Protein AF-A0A1V4WRY7-F1 (afdb_monomer)

Radius of gyration: 15.71 Å; Cα contacts (8 Å, |Δi|>4): 219; chains: 1; bounding box: 36×41×41 Å

Nearest PDB structures (foldseek):
  6yex-assembly1_B  TM=7.685E-01  e=9.016E-07  Vibrio campbellii
  6yjb-assembly1_A  TM=6.967E-01  e=2.543E-06  Vibrio campbellii
  6ghs-assembly1_A-2  TM=7.333E-01  e=3.624E-05  Thermocrispum agreste
  4h9d-assembly1_A  TM=5.504E-01  e=4.967E-01  Geobacter metallireducens GS-15
  8zp7-assembly1_B  TM=4.456E-01  e=2.139E-01  Candidatus Cloacimonetes bacterium ADurb.Bin088

pLDDT: mean 95.05, std 6.33, range [60.75, 98.81]

Foldseek 3Di:
DDDDDDDDDDDDDPCLVVLFVVLCVLLVCAAQQPGDNPNVQKTWAFLQDVVNVGDSALLRTGIHGNVVSVCLQQQQWAAALQQFIAGHCVCCVVPVDCPVVVVSHRDRTRAGPDPVNGHDNVSRVVSCVPRHDD

Structure (mmCIF, N/CA/C/O backbone):
data_AF-A0A1V4WRY7-F1
#
_entry.id   AF-A0A1V4WRY7-F1
#
loop_
_atom_site.group_PDB
_atom_site.id
_atom_site.type_symbol
_atom_site.label_atom_id
_atom_site.label_alt_id
_atom_site.label_comp_id
_atom_site.label_asym_id
_atom_site.label_entity_id
_atom_site.label_seq_id
_atom_site.pdbx_PDB_ins_code
_atom_site.Cartn_x
_atom_site.Cartn_y
_atom_site.Cartn_z
_atom_site.occupancy
_atom_site.B_iso_or_equiv
_atom_site.auth_seq_id
_atom_site.auth_comp_id
_atom_site.auth_asym_id
_atom_site.auth_atom_id
_atom_site.pdbx_PDB_model_num
ATOM 1 N N . MET A 1 1 ? -24.592 20.849 -24.388 1.00 60.75 1 MET A N 1
ATOM 2 C CA . MET A 1 1 ? -23.428 21.762 -24.311 1.00 60.75 1 MET A CA 1
ATOM 3 C C . MET A 1 1 ? -22.476 21.237 -23.255 1.00 60.75 1 MET A C 1
ATOM 5 O O . MET A 1 1 ? -22.900 21.077 -22.117 1.00 60.75 1 MET A O 1
ATOM 9 N N . VAL A 1 2 ? -21.233 20.929 -23.624 1.00 64.62 2 VAL A N 1
ATOM 10 C CA . VAL A 1 2 ? -20.203 20.512 -22.662 1.00 64.62 2 VAL A CA 1
ATOM 11 C C . VAL A 1 2 ? -19.705 21.761 -21.933 1.00 64.62 2 VAL A C 1
ATOM 13 O O . VAL A 1 2 ? -19.352 22.742 -22.583 1.00 64.62 2 VAL A O 1
ATOM 16 N N . ARG A 1 3 ? -19.738 21.757 -20.597 1.00 79.38 3 ARG A N 1
ATOM 17 C CA . ARG A 1 3 ? -19.191 22.837 -19.766 1.00 79.38 3 ARG A CA 1
ATOM 18 C C . ARG A 1 3 ? -17.768 22.459 -19.372 1.00 79.38 3 ARG A C 1
ATOM 20 O O . ARG A 1 3 ? -17.584 21.473 -18.667 1.00 79.38 3 ARG A O 1
ATOM 27 N N . TYR A 1 4 ? -16.789 23.236 -19.818 1.00 82.31 4 TYR A N 1
ATOM 28 C CA . TYR A 1 4 ? -15.404 23.120 -19.364 1.00 82.31 4 TYR A CA 1
ATOM 29 C C . TYR A 1 4 ? -15.111 24.227 -18.348 1.00 82.31 4 TYR A C 1
ATOM 31 O O . TYR A 1 4 ? -15.559 25.360 -18.524 1.00 82.31 4 TYR A O 1
ATOM 39 N N . GLY A 1 5 ? -14.389 23.891 -17.279 1.00 85.00 5 GLY A N 1
ATOM 40 C CA . GLY A 1 5 ? -13.776 24.883 -16.395 1.00 85.00 5 GLY A CA 1
ATOM 41 C C . GLY A 1 5 ? -12.487 25.445 -17.001 1.00 85.00 5 GLY A C 1
ATOM 42 O O . GLY A 1 5 ? -12.037 24.991 -18.055 1.00 85.00 5 GLY A O 1
ATOM 43 N N . SER A 1 6 ? -11.875 26.418 -16.328 1.00 89.69 6 SER A N 1
ATOM 44 C CA . SER A 1 6 ? -10.575 26.957 -16.739 1.00 89.69 6 SER A CA 1
ATOM 45 C C . SER A 1 6 ? -9.492 25.866 -16.718 1.00 89.69 6 SER A C 1
ATOM 47 O O . SER A 1 6 ? -9.462 25.068 -15.776 1.00 89.69 6 SER A O 1
ATOM 49 N N . PRO A 1 7 ? -8.590 25.817 -17.715 1.00 85.81 7 PRO A N 1
ATOM 50 C CA . PRO A 1 7 ? -7.495 24.856 -17.723 1.00 85.81 7 PRO A CA 1
ATOM 51 C C . PRO A 1 7 ? -6.574 25.077 -16.517 1.00 85.81 7 PRO A C 1
ATOM 53 O O . PRO A 1 7 ? -6.253 26.213 -16.169 1.00 85.81 7 PRO A O 1
ATOM 56 N N . GLN A 1 8 ? -6.137 23.982 -15.893 1.00 86.06 8 GLN A N 1
ATOM 57 C CA . GLN A 1 8 ? -5.138 23.997 -14.827 1.00 86.06 8 GLN A CA 1
ATOM 58 C C . GLN A 1 8 ? -3.856 23.311 -15.297 1.00 86.06 8 GLN A C 1
ATOM 60 O O . GLN A 1 8 ? -3.897 22.231 -15.888 1.00 86.06 8 GLN A O 1
ATOM 65 N N . THR A 1 9 ? -2.711 23.929 -15.009 1.00 86.31 9 THR A N 1
ATOM 66 C CA . THR A 1 9 ? -1.397 23.332 -15.257 1.00 86.31 9 THR A CA 1
ATOM 67 C C . THR A 1 9 ? -1.141 22.230 -14.236 1.00 86.31 9 THR A C 1
ATOM 69 O O . THR A 1 9 ? -1.151 22.477 -13.033 1.00 86.31 9 THR A O 1
ATOM 72 N N . VAL A 1 10 ? -0.880 21.015 -14.717 1.00 82.56 10 VAL A N 1
ATOM 73 C CA . VAL A 1 10 ? -0.518 19.866 -13.880 1.00 82.56 10 VAL A CA 1
ATOM 74 C C . VAL A 1 10 ? 0.949 19.537 -14.125 1.00 82.56 10 VAL A C 1
ATOM 76 O O . VAL A 1 10 ? 1.355 19.362 -15.271 1.00 82.56 10 VAL A O 1
ATOM 79 N N . LEU A 1 11 ? 1.743 19.439 -13.056 1.00 82.75 11 LEU A N 1
ATOM 80 C CA . LEU A 1 11 ? 3.126 18.962 -13.112 1.00 82.75 11 LEU A CA 1
ATOM 81 C C . LEU A 1 11 ? 3.144 17.453 -12.812 1.00 82.75 11 LEU A C 1
ATOM 83 O O . LEU A 1 11 ? 2.986 17.064 -11.651 1.00 82.75 11 LEU A O 1
ATOM 87 N N . PRO A 1 12 ? 3.282 16.577 -13.824 1.00 79.12 12 PRO A N 1
ATOM 88 C CA . PRO A 1 12 ? 3.250 15.139 -13.600 1.00 79.12 12 PRO A CA 1
ATOM 89 C C . PRO A 1 12 ? 4.528 14.646 -12.909 1.00 79.12 12 PRO A C 1
ATOM 91 O O . PRO A 1 12 ? 5.633 15.102 -13.200 1.00 79.12 12 PRO A O 1
ATOM 94 N N . ARG A 1 13 ? 4.387 13.639 -12.038 1.00 83.06 13 ARG A N 1
ATOM 95 C CA . ARG A 1 13 ? 5.525 12.887 -11.486 1.00 83.06 13 ARG A CA 1
ATOM 96 C C . ARG A 1 13 ? 6.131 12.016 -12.591 1.00 83.06 13 ARG A C 1
ATOM 98 O O . ARG A 1 13 ? 5.450 11.144 -13.141 1.00 83.06 13 ARG A O 1
ATOM 105 N N . LEU A 1 14 ? 7.393 12.260 -12.938 1.00 80.50 14 LEU A N 1
ATOM 106 C CA . LEU A 1 14 ? 8.091 11.515 -13.988 1.00 80.50 14 LEU A CA 1
ATOM 107 C C . LEU A 1 14 ? 8.180 10.027 -13.617 1.00 80.50 14 LEU A C 1
ATOM 109 O O . LEU A 1 14 ? 8.646 9.682 -12.540 1.00 80.50 14 LEU A O 1
ATOM 113 N N . GLY A 1 15 ? 7.735 9.139 -14.509 1.00 85.44 15 GLY A N 1
ATOM 114 C CA . GLY A 1 15 ? 7.747 7.687 -14.272 1.00 85.44 15 GLY A CA 1
ATOM 115 C C . GLY A 1 15 ? 6.520 7.123 -13.541 1.00 85.44 15 GLY A C 1
ATOM 116 O O . GLY A 1 15 ? 6.394 5.906 -13.426 1.00 85.44 15 GLY A O 1
ATOM 117 N N . GLN A 1 16 ? 5.558 7.952 -13.120 1.00 88.94 16 GLN A N 1
ATOM 118 C CA . GLN A 1 16 ? 4.328 7.473 -12.464 1.00 88.94 16 GLN A CA 1
ATOM 119 C C . GLN A 1 16 ? 3.509 6.523 -13.356 1.00 88.94 16 GLN A C 1
ATOM 121 O O . GLN A 1 16 ? 2.966 5.526 -12.879 1.00 88.94 16 GLN A O 1
ATOM 126 N N . GLY A 1 17 ? 3.414 6.826 -14.656 1.00 91.88 17 GLY A N 1
ATOM 127 C CA . GLY A 1 17 ? 2.663 6.009 -15.612 1.00 91.88 17 GLY A CA 1
ATOM 128 C C . GLY A 1 17 ? 3.260 4.611 -15.784 1.00 91.88 17 GLY A C 1
ATOM 129 O O . GLY A 1 17 ? 2.543 3.619 -15.664 1.00 91.88 17 GLY A O 1
ATOM 130 N N . SER A 1 18 ? 4.577 4.522 -15.994 1.00 94.25 18 SER A N 1
ATOM 131 C CA . SER A 1 18 ? 5.281 3.240 -16.113 1.00 94.25 18 SER A CA 1
ATOM 132 C C . SER A 1 18 ? 5.256 2.459 -14.800 1.00 94.25 18 SER A C 1
ATOM 134 O O . SER A 1 18 ? 4.982 1.262 -14.824 1.00 94.25 18 SER A O 1
ATOM 136 N N . PHE A 1 19 ? 5.446 3.128 -13.657 1.00 96.56 19 PHE A N 1
ATOM 137 C CA . PHE A 1 19 ? 5.315 2.521 -12.330 1.00 96.56 19 PHE A CA 1
ATOM 138 C C . PHE A 1 19 ? 3.970 1.813 -12.156 1.00 96.56 19 PHE A C 1
ATOM 140 O O . PHE A 1 19 ? 3.936 0.631 -11.814 1.00 96.56 19 PHE A O 1
ATOM 147 N N . ARG A 1 20 ? 2.864 2.501 -12.474 1.00 96.62 20 ARG A N 1
ATOM 148 C CA . ARG A 1 20 ? 1.520 1.920 -12.376 1.00 96.62 20 ARG A CA 1
ATOM 149 C C . ARG A 1 20 ? 1.386 0.654 -13.217 1.00 96.62 20 ARG A C 1
ATOM 151 O O . ARG A 1 20 ? 0.848 -0.336 -12.725 1.00 96.62 20 ARG A O 1
ATOM 158 N N . VAL A 1 21 ? 1.859 0.678 -14.462 1.00 97.62 21 VAL A N 1
ATOM 159 C CA . VAL A 1 21 ? 1.787 -0.480 -15.367 1.00 97.62 21 VAL A CA 1
ATOM 160 C C . VAL A 1 21 ? 2.604 -1.649 -14.816 1.00 97.62 21 VAL A C 1
ATOM 162 O O . VAL A 1 21 ? 2.079 -2.756 -14.715 1.00 97.62 21 VAL A O 1
ATOM 165 N N . MET A 1 22 ? 3.847 -1.398 -14.397 1.00 98.12 22 MET A N 1
ATOM 166 C CA . MET A 1 22 ? 4.751 -2.431 -13.884 1.00 98.12 22 MET A CA 1
ATOM 167 C C . MET A 1 22 ? 4.225 -3.095 -12.606 1.00 98.12 22 MET A C 1
ATOM 169 O O . MET A 1 22 ? 4.199 -4.321 -12.521 1.00 98.12 22 MET A O 1
ATOM 173 N N . VAL A 1 23 ? 3.751 -2.311 -11.632 1.00 98.44 23 VAL A N 1
ATOM 174 C CA . VAL A 1 23 ? 3.151 -2.848 -10.397 1.00 98.44 23 VAL A CA 1
ATOM 175 C C . VAL A 1 23 ? 1.879 -3.634 -10.713 1.00 98.44 23 VAL A C 1
ATOM 177 O O . VAL A 1 23 ? 1.682 -4.732 -10.197 1.00 98.44 23 VAL A O 1
ATOM 180 N N . THR A 1 24 ? 1.033 -3.120 -11.610 1.00 98.38 24 THR A N 1
ATOM 181 C CA . THR A 1 24 ? -0.201 -3.813 -12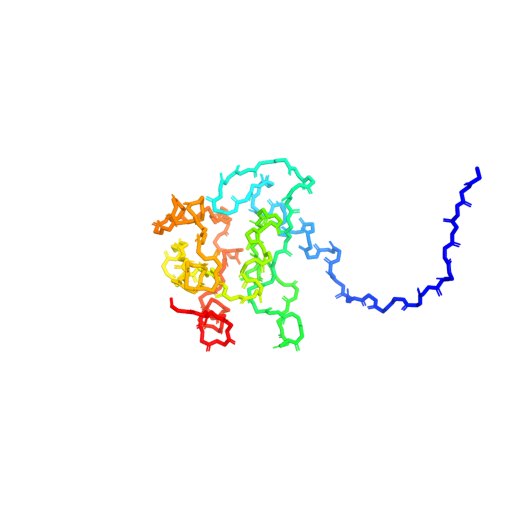.009 1.00 98.38 24 THR A CA 1
ATOM 182 C C . THR A 1 24 ? 0.083 -5.199 -12.592 1.00 98.38 24 THR A C 1
ATOM 184 O O . THR A 1 24 ? -0.616 -6.166 -12.270 1.00 98.38 24 THR A O 1
ATOM 187 N N . ASP A 1 25 ? 1.114 -5.307 -13.430 1.00 98.06 25 ASP A N 1
ATOM 188 C CA . ASP A 1 25 ? 1.514 -6.569 -14.049 1.00 98.06 25 ASP A CA 1
ATOM 189 C C . ASP A 1 25 ? 2.174 -7.530 -13.046 1.00 98.06 25 ASP A C 1
ATOM 191 O O . ASP A 1 25 ? 1.806 -8.705 -12.983 1.00 98.06 25 ASP A O 1
ATOM 195 N N . ALA A 1 26 ? 3.051 -7.021 -12.171 1.00 98.38 26 ALA A N 1
ATOM 196 C CA . ALA A 1 26 ? 3.719 -7.812 -11.133 1.00 98.38 26 ALA A CA 1
ATOM 197 C C . ALA A 1 26 ? 2.733 -8.520 -10.183 1.00 98.38 26 ALA A C 1
ATOM 199 O O . ALA A 1 26 ? 2.975 -9.655 -9.762 1.00 98.38 26 ALA A O 1
ATOM 200 N N . TYR A 1 27 ? 1.595 -7.882 -9.893 1.00 98.44 27 TYR A N 1
ATOM 201 C CA . TYR A 1 27 ? 0.508 -8.436 -9.075 1.00 98.44 27 TYR A CA 1
ATOM 202 C C . TYR A 1 27 ? -0.530 -9.232 -9.881 1.00 98.44 27 TYR A C 1
ATOM 204 O O . TYR A 1 27 ? -1.572 -9.620 -9.353 1.00 98.44 27 TYR A O 1
ATOM 212 N N . GLN A 1 28 ? -0.281 -9.496 -11.166 1.00 98.00 28 GLN A N 1
ATOM 213 C CA . GLN A 1 28 ? -1.199 -10.221 -12.050 1.00 98.00 28 GLN A CA 1
ATOM 214 C C . GLN A 1 28 ? -2.607 -9.607 -12.070 1.00 98.00 28 GLN A C 1
ATOM 216 O O . GLN A 1 28 ? -3.607 -10.334 -12.122 1.00 98.00 28 GLN A O 1
ATOM 221 N N . ARG A 1 29 ? -2.677 -8.267 -12.013 1.00 98.19 29 ARG A N 1
ATOM 222 C CA . ARG A 1 29 ? -3.926 -7.489 -12.034 1.00 98.19 29 ARG A CA 1
ATOM 223 C C . ARG A 1 29 ? -4.871 -7.845 -10.881 1.00 98.19 29 ARG A C 1
ATOM 225 O O . ARG A 1 29 ? -6.080 -7.939 -11.082 1.00 98.19 29 ARG A O 1
ATOM 232 N N . ARG A 1 30 ? -4.318 -8.090 -9.689 1.00 98.50 30 ARG A N 1
ATOM 233 C CA . ARG A 1 30 ? -5.067 -8.419 -8.469 1.00 98.50 30 ARG A CA 1
ATOM 234 C C . ARG A 1 30 ? -4.685 -7.510 -7.319 1.00 98.50 30 ARG A C 1
ATOM 236 O O . ARG A 1 30 ? -3.503 -7.328 -7.050 1.00 98.50 30 ARG A O 1
ATOM 243 N N . CYS A 1 31 ? -5.684 -7.021 -6.596 1.00 98.75 31 CYS A N 1
ATOM 244 C CA . CYS A 1 31 ? -5.451 -6.392 -5.302 1.00 98.75 31 CYS A CA 1
ATOM 245 C C . CYS A 1 31 ? -4.669 -7.346 -4.382 1.00 98.75 31 CYS A C 1
ATOM 247 O O . CYS A 1 31 ? -5.054 -8.508 -4.224 1.00 98.75 31 CYS A O 1
ATOM 249 N N . ALA A 1 32 ? -3.610 -6.848 -3.747 1.00 98.75 32 ALA A N 1
ATOM 250 C CA . ALA A 1 32 ? -2.775 -7.604 -2.822 1.00 98.75 32 ALA A CA 1
ATOM 251 C C . ALA A 1 32 ? -3.584 -8.156 -1.635 1.00 98.75 32 ALA A C 1
ATOM 253 O O . ALA A 1 32 ? -3.344 -9.268 -1.181 1.00 98.75 32 ALA A O 1
ATOM 254 N N . VAL A 1 33 ? -4.582 -7.404 -1.164 1.00 98.62 33 VAL A N 1
ATOM 255 C CA . VAL A 1 33 ? -5.361 -7.741 0.040 1.00 98.62 33 VAL A CA 1
ATOM 256 C C . VAL A 1 33 ? -6.612 -8.558 -0.296 1.00 98.62 33 VAL A C 1
ATOM 258 O O . VAL A 1 33 ? -6.867 -9.602 0.302 1.00 98.62 33 VAL A O 1
ATOM 261 N N . THR A 1 34 ? -7.413 -8.100 -1.263 1.00 98.31 34 THR A N 1
ATOM 262 C CA . THR A 1 34 ? -8.739 -8.681 -1.555 1.00 98.31 34 THR A CA 1
ATOM 263 C C . THR A 1 34 ? -8.747 -9.637 -2.742 1.00 98.31 34 THR A C 1
ATOM 265 O O . THR A 1 34 ? -9.735 -10.332 -2.954 1.00 98.31 34 THR A O 1
ATOM 268 N N . GLN A 1 35 ? -7.675 -9.661 -3.539 1.00 98.12 35 GLN A N 1
ATOM 269 C CA . GLN A 1 35 ? -7.599 -10.358 -4.828 1.00 98.12 35 GLN A CA 1
ATOM 270 C C . GLN A 1 35 ? -8.636 -9.915 -5.880 1.00 98.12 35 GLN A C 1
ATOM 272 O O . GLN A 1 35 ? -8.791 -10.593 -6.900 1.00 98.12 35 GLN A O 1
ATOM 277 N N . GLU A 1 36 ? -9.298 -8.772 -5.669 1.00 98.25 36 GLU A N 1
ATOM 278 C CA . GLU A 1 36 ? -10.151 -8.105 -6.663 1.00 98.25 36 GLU A CA 1
ATOM 279 C C . GLU A 1 36 ? -9.394 -7.914 -7.988 1.00 98.25 36 GLU A C 1
ATOM 281 O O . GLU A 1 36 ? -8.211 -7.572 -7.972 1.00 98.25 36 GLU A O 1
ATOM 286 N N . ARG A 1 37 ? -10.069 -8.130 -9.125 1.00 98.12 37 ARG A N 1
ATOM 287 C CA . ARG A 1 37 ? -9.479 -8.106 -10.480 1.00 98.12 37 ARG A CA 1
ATOM 288 C C . ARG A 1 37 ? -10.055 -7.041 -11.401 1.00 98.12 37 ARG A C 1
ATOM 290 O O . ARG A 1 37 ? -9.573 -6.875 -12.522 1.00 98.12 37 ARG A O 1
ATOM 297 N N . THR A 1 38 ? -11.093 -6.343 -10.963 1.00 98.19 38 THR A N 1
ATOM 298 C CA . THR A 1 38 ? -11.735 -5.262 -11.704 1.00 98.19 38 THR A CA 1
ATOM 299 C C . THR A 1 38 ? -10.747 -4.108 -11.832 1.00 98.19 38 THR A C 1
ATOM 301 O O . THR A 1 38 ? -10.663 -3.255 -10.957 1.00 98.19 38 THR A O 1
ATOM 304 N N . LEU A 1 39 ? -9.974 -4.099 -12.923 1.00 96.50 39 LEU A N 1
ATOM 305 C CA . LEU A 1 39 ? -8.867 -3.164 -13.164 1.00 96.50 39 LEU A CA 1
ATOM 306 C C . LEU A 1 39 ? -9.194 -1.685 -12.880 1.00 96.50 39 LEU A C 1
ATOM 308 O O . LEU A 1 39 ? -8.338 -1.016 -12.306 1.00 96.50 39 LEU A O 1
ATOM 312 N N . PRO A 1 40 ? -10.385 -1.152 -13.227 1.00 97.69 40 PRO A N 1
ATOM 313 C CA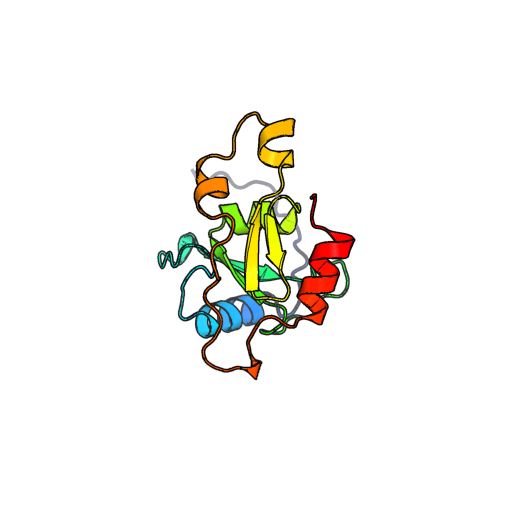 . PRO A 1 40 ? -10.740 0.229 -12.891 1.00 97.69 40 PRO A CA 1
ATOM 314 C C . PRO A 1 40 ? -10.796 0.539 -11.388 1.00 97.69 40 PRO A C 1
ATOM 316 O O . PRO A 1 40 ? -10.671 1.699 -11.017 1.00 97.69 40 PRO A O 1
ATOM 319 N N . ALA A 1 41 ? -10.974 -0.473 -10.537 1.00 98.06 41 ALA A N 1
ATOM 320 C CA . ALA A 1 41 ? -10.982 -0.341 -9.082 1.00 98.06 41 ALA A CA 1
ATOM 321 C C . ALA A 1 41 ? -9.592 -0.537 -8.451 1.00 98.06 41 ALA A C 1
ATOM 323 O O . ALA A 1 41 ? -9.492 -0.572 -7.225 1.00 98.06 41 ALA A O 1
ATOM 324 N N . LEU A 1 42 ? -8.543 -0.737 -9.263 1.00 98.56 42 LEU A N 1
ATOM 325 C CA . LEU A 1 42 ? -7.187 -1.022 -8.798 1.00 98.56 42 LEU A CA 1
ATOM 326 C C . LEU A 1 42 ? -6.237 0.149 -9.053 1.00 98.56 42 LEU A C 1
ATOM 328 O O . LEU A 1 42 ? -6.175 0.723 -10.146 1.00 98.56 42 LEU A O 1
ATOM 332 N N . GLU A 1 43 ? -5.428 0.439 -8.043 1.00 98.38 43 GLU A N 1
ATOM 333 C CA . GLU A 1 43 ? -4.440 1.508 -8.040 1.00 98.38 43 GLU A CA 1
ATOM 334 C C . GLU A 1 43 ? -3.090 0.973 -7.550 1.00 98.38 43 GLU A C 1
ATOM 336 O O . GLU A 1 43 ? -3.017 0.141 -6.645 1.00 98.38 43 GLU A O 1
ATOM 341 N N . ALA A 1 44 ? -2.008 1.425 -8.188 1.00 98.00 44 ALA A N 1
ATOM 342 C CA . ALA A 1 44 ? -0.652 1.128 -7.743 1.00 98.00 44 ALA A CA 1
ATOM 343 C C . ALA A 1 44 ? -0.256 2.153 -6.677 1.00 98.00 44 ALA A C 1
ATOM 345 O O . ALA A 1 44 ? -0.021 3.318 -7.007 1.00 98.00 44 ALA A O 1
ATOM 346 N N . SER A 1 45 ? -0.203 1.699 -5.430 1.00 97.88 45 SER A N 1
ATOM 347 C CA . SER A 1 45 ? 0.231 2.481 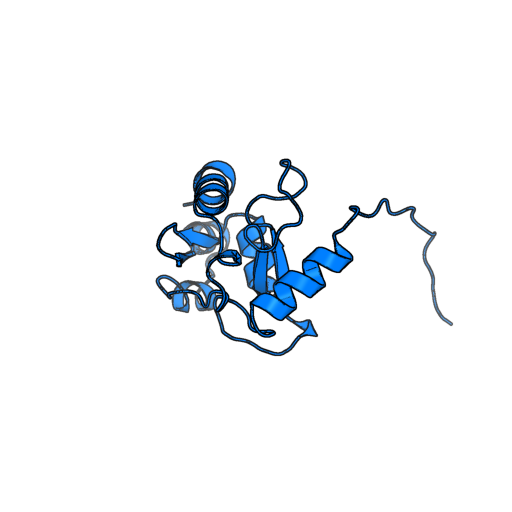-4.278 1.00 97.88 45 SER A CA 1
ATOM 348 C C . SER A 1 45 ? 1.742 2.403 -4.119 1.00 97.88 45 SER A C 1
ATOM 350 O O . SER A 1 45 ? 2.353 1.357 -4.366 1.00 97.88 45 SER A O 1
ATOM 352 N N . HIS A 1 46 ? 2.337 3.516 -3.704 1.00 98.44 46 HIS A N 1
ATOM 353 C CA . HIS A 1 46 ? 3.710 3.556 -3.221 1.00 98.44 46 HIS A CA 1
ATOM 354 C C . HIS A 1 46 ? 3.736 3.192 -1.737 1.00 98.44 46 HIS A C 1
ATOM 356 O O . HIS A 1 46 ? 3.023 3.811 -0.959 1.00 98.44 46 HIS A O 1
ATOM 362 N N . ILE A 1 47 ? 4.609 2.268 -1.331 1.00 98.56 47 ILE A N 1
ATOM 363 C CA . ILE A 1 47 ? 4.801 1.941 0.092 1.00 98.56 47 ILE A CA 1
ATOM 364 C C . ILE A 1 47 ? 5.440 3.133 0.807 1.00 98.56 47 ILE A C 1
ATOM 366 O O . ILE A 1 47 ? 4.878 3.700 1.736 1.00 98.56 47 ILE A O 1
ATOM 370 N N . LYS A 1 48 ? 6.606 3.565 0.323 1.00 98.19 48 LYS A N 1
ATOM 371 C CA . LYS A 1 48 ? 7.187 4.863 0.650 1.00 98.19 48 LYS A CA 1
ATOM 372 C C . LYS A 1 48 ? 6.741 5.867 -0.416 1.00 98.19 48 LYS A C 1
ATOM 374 O O . LYS A 1 48 ? 7.124 5.685 -1.578 1.00 98.19 48 LYS A O 1
ATOM 379 N N . PRO A 1 49 ? 5.962 6.910 -0.077 1.00 95.69 49 PRO A N 1
ATOM 380 C CA . PRO A 1 49 ? 5.444 7.868 -1.044 1.00 95.69 49 PRO A CA 1
ATOM 381 C C . PRO A 1 49 ? 6.539 8.611 -1.805 1.00 95.69 49 PRO A C 1
ATOM 383 O O . PRO A 1 49 ? 7.604 8.921 -1.271 1.00 95.69 49 PRO A O 1
ATOM 386 N N . TYR A 1 50 ? 6.237 8.986 -3.049 1.00 92.25 50 TYR A N 1
ATOM 387 C CA . TYR A 1 50 ? 7.142 9.787 -3.880 1.00 92.25 50 TYR A CA 1
ATOM 388 C C . TYR A 1 50 ? 7.518 11.134 -3.234 1.00 92.25 50 TYR A C 1
ATOM 390 O O . TYR A 1 50 ? 8.659 11.570 -3.347 1.00 92.25 50 TYR A O 1
ATOM 398 N N . SER A 1 51 ? 6.584 11.771 -2.515 1.00 92.06 51 SER A N 1
ATOM 399 C CA . SER A 1 51 ? 6.831 13.019 -1.770 1.00 92.06 51 SER A CA 1
ATOM 400 C C . SER A 1 51 ? 7.907 12.881 -0.696 1.00 92.06 51 SER A C 1
ATOM 402 O O . SER A 1 51 ? 8.572 13.858 -0.378 1.00 92.06 51 SER A O 1
ATOM 404 N N . ASP A 1 52 ? 8.095 11.668 -0.178 1.00 95.12 52 ASP A N 1
ATOM 405 C CA . ASP A 1 52 ? 9.057 11.337 0.869 1.00 95.12 52 ASP A CA 1
ATOM 406 C C . ASP A 1 52 ? 10.322 10.672 0.285 1.00 95.12 52 ASP A C 1
ATOM 408 O O . ASP A 1 52 ? 11.046 9.957 0.977 1.00 95.12 52 ASP A O 1
ATOM 412 N N . ASN A 1 53 ? 10.612 10.908 -1.003 1.00 94.19 53 ASN A N 1
ATOM 413 C CA . ASN A 1 53 ? 11.711 10.307 -1.774 1.00 94.19 53 ASN A CA 1
ATOM 414 C C . ASN A 1 53 ? 11.577 8.788 -1.993 1.00 94.19 53 ASN A C 1
ATOM 416 O O . ASN A 1 53 ? 12.570 8.061 -2.075 1.00 94.19 53 ASN A O 1
ATOM 420 N N . GLY A 1 54 ? 10.348 8.284 -2.081 1.00 95.38 54 GLY A N 1
ATOM 421 C CA . GLY A 1 54 ? 10.072 6.914 -2.502 1.00 95.38 54 GLY A CA 1
ATOM 422 C C . GLY A 1 54 ? 10.284 6.705 -4.007 1.00 95.38 54 GLY A C 1
ATOM 423 O O . GLY A 1 54 ? 9.726 7.457 -4.810 1.00 95.38 54 GLY A O 1
ATOM 424 N N . PRO A 1 55 ? 11.055 5.691 -4.438 1.00 96.12 55 PRO A N 1
ATOM 425 C CA . PRO A 1 55 ? 11.357 5.506 -5.852 1.00 96.12 55 PRO A CA 1
ATOM 426 C C . PRO A 1 55 ? 10.209 4.814 -6.608 1.00 96.12 55 PRO A C 1
ATOM 428 O O . PRO A 1 55 ? 9.432 4.045 -6.040 1.00 96.12 55 PRO A O 1
ATOM 431 N N . HIS A 1 56 ? 10.141 5.024 -7.926 1.00 96.31 56 HIS A N 1
ATOM 432 C CA . HIS A 1 56 ? 9.235 4.320 -8.846 1.00 96.31 56 HIS A CA 1
ATOM 433 C C . HIS A 1 56 ? 9.723 2.894 -9.162 1.00 96.31 56 HIS A C 1
ATOM 435 O O . HIS A 1 56 ? 10.000 2.563 -10.314 1.00 96.31 56 HIS A O 1
ATOM 441 N N . LYS A 1 57 ? 9.850 2.050 -8.136 1.00 96.88 57 LYS A N 1
ATOM 442 C CA . LYS A 1 57 ? 10.289 0.652 -8.261 1.00 96.88 57 LYS A CA 1
ATOM 443 C C . LYS A 1 57 ? 9.209 -0.321 -7.808 1.00 96.88 57 LYS A C 1
ATOM 445 O O . LYS A 1 57 ? 8.426 0.010 -6.926 1.00 96.88 57 LYS A O 1
ATOM 450 N N . ILE A 1 58 ? 9.179 -1.518 -8.390 1.00 98.06 58 ILE A N 1
ATOM 451 C CA . ILE A 1 58 ? 8.117 -2.502 -8.129 1.00 98.06 58 ILE A CA 1
ATOM 452 C C . ILE A 1 58 ? 8.142 -2.961 -6.666 1.00 98.06 58 ILE A C 1
ATOM 454 O O . ILE A 1 58 ? 7.086 -3.077 -6.058 1.00 98.06 58 ILE A O 1
ATOM 458 N N . GLU A 1 59 ? 9.323 -3.123 -6.069 1.00 98.25 59 GLU A N 1
ATOM 459 C CA . GLU A 1 59 ? 9.485 -3.456 -4.649 1.00 98.25 59 GLU A CA 1
ATOM 460 C C . GLU A 1 59 ? 9.029 -2.336 -3.690 1.00 98.25 59 GLU A C 1
ATOM 462 O O . GLU A 1 59 ? 8.856 -2.579 -2.500 1.00 98.25 59 GLU A O 1
ATOM 467 N N . ASN A 1 60 ? 8.803 -1.115 -4.194 1.00 98.56 60 ASN A N 1
ATOM 468 C CA . ASN A 1 60 ? 8.153 -0.010 -3.477 1.00 98.56 60 ASN A CA 1
ATOM 469 C C . ASN A 1 60 ? 6.659 0.117 -3.845 1.00 98.56 60 ASN A C 1
ATOM 471 O O . ASN A 1 60 ? 6.034 1.142 -3.582 1.00 98.56 60 ASN A O 1
ATOM 475 N N . GLY A 1 61 ? 6.096 -0.880 -4.527 1.00 98.31 61 GLY A N 1
ATOM 476 C CA . GLY A 1 61 ? 4.764 -0.828 -5.108 1.00 98.31 61 GLY A CA 1
ATOM 477 C C . GLY A 1 61 ? 3.853 -1.948 -4.626 1.00 98.31 61 GLY A C 1
ATOM 478 O O . GLY A 1 61 ? 4.242 -3.116 -4.554 1.00 98.31 61 GLY A O 1
ATOM 479 N N . ILE A 1 62 ? 2.598 -1.597 -4.353 1.00 98.56 62 ILE A N 1
ATOM 480 C CA . ILE A 1 62 ? 1.546 -2.555 -4.003 1.00 98.56 62 ILE A CA 1
ATOM 481 C C . ILE A 1 62 ? 0.302 -2.233 -4.814 1.00 98.56 62 ILE A C 1
ATOM 483 O O . ILE A 1 62 ? -0.143 -1.087 -4.861 1.00 98.56 62 ILE A O 1
ATOM 487 N N . LEU A 1 63 ? -0.263 -3.241 -5.480 1.00 98.81 63 LEU A N 1
ATOM 488 C CA . LEU A 1 63 ? -1.527 -3.069 -6.185 1.00 98.81 63 LEU A CA 1
ATOM 489 C C . LEU A 1 63 ? -2.679 -3.241 -5.195 1.00 98.81 63 LEU A C 1
ATOM 491 O O . LEU A 1 63 ? -2.856 -4.320 -4.633 1.00 98.81 63 LEU A O 1
ATOM 495 N N . LEU A 1 64 ? -3.473 -2.198 -4.989 1.00 98.81 64 LEU A N 1
ATOM 496 C CA . LEU A 1 64 ? -4.553 -2.176 -4.006 1.00 98.81 64 LEU A CA 1
ATOM 497 C C . LEU A 1 64 ? -5.874 -1.784 -4.662 1.00 98.81 64 LEU A C 1
ATOM 499 O O . LEU A 1 64 ? -5.902 -1.151 -5.716 1.00 98.81 64 LEU A O 1
ATOM 503 N N . ARG A 1 65 ? -6.984 -2.156 -4.020 1.00 98.62 65 ARG A N 1
ATOM 504 C CA . ARG A 1 65 ? -8.291 -1.571 -4.331 1.00 98.62 65 ARG A CA 1
ATOM 505 C C . ARG A 1 65 ? -8.259 -0.083 -3.958 1.00 98.62 65 ARG A C 1
ATOM 507 O O . ARG A 1 65 ? -7.634 0.273 -2.963 1.00 98.62 65 ARG A O 1
ATOM 514 N N . SER A 1 66 ? -8.904 0.776 -4.743 1.00 98.50 66 SER A N 1
ATOM 515 C CA . SER A 1 66 ? -8.843 2.242 -4.610 1.00 98.50 66 SER A CA 1
ATOM 516 C C . SER A 1 66 ? -9.194 2.791 -3.216 1.00 98.50 66 SER A C 1
ATOM 518 O O . SER A 1 66 ? -8.690 3.836 -2.812 1.00 98.50 66 SER A O 1
ATOM 520 N N . ASP A 1 67 ? -10.077 2.129 -2.476 1.00 97.88 67 ASP A N 1
ATOM 521 C CA . ASP A 1 67 ? -10.428 2.469 -1.091 1.00 97.88 67 ASP A CA 1
ATOM 522 C C . ASP A 1 67 ? -9.316 2.075 -0.104 1.00 97.88 67 ASP A C 1
ATOM 524 O O . ASP A 1 67 ? -8.886 2.901 0.695 1.00 97.88 67 ASP A O 1
ATOM 528 N N . ILE A 1 68 ? -8.787 0.853 -0.213 1.00 98.50 68 ILE A N 1
ATOM 529 C CA . ILE A 1 68 ? -7.675 0.355 0.608 1.00 98.50 68 ILE A CA 1
ATOM 530 C C . ILE A 1 68 ? -6.414 1.178 0.344 1.00 98.50 68 ILE A C 1
ATOM 532 O O . ILE A 1 68 ? -5.708 1.509 1.286 1.00 98.50 68 ILE A O 1
ATOM 536 N N . HIS A 1 69 ? -6.158 1.559 -0.909 1.00 98.56 69 HIS A N 1
ATOM 537 C CA . HIS A 1 69 ? -5.070 2.469 -1.262 1.00 98.56 69 HIS A CA 1
ATOM 538 C C . HIS A 1 69 ? -5.181 3.796 -0.507 1.00 98.56 69 HIS A C 1
ATOM 540 O O . HIS A 1 69 ? -4.224 4.216 0.131 1.00 98.56 69 HIS A O 1
ATOM 546 N N . ARG A 1 70 ? -6.362 4.427 -0.511 1.00 98.12 70 ARG A N 1
ATOM 547 C CA . ARG A 1 70 ? -6.575 5.676 0.232 1.00 98.12 70 ARG A CA 1
ATOM 548 C C . ARG A 1 70 ? -6.370 5.486 1.730 1.00 98.12 70 ARG A C 1
ATOM 550 O O . ARG A 1 70 ? -5.775 6.351 2.360 1.00 98.12 70 ARG A O 1
ATOM 557 N N . LEU A 1 71 ? -6.847 4.385 2.308 1.00 98.06 71 LEU A N 1
ATOM 558 C CA . LEU A 1 71 ? -6.627 4.103 3.728 1.00 98.06 71 LEU A CA 1
ATOM 559 C C . LEU A 1 71 ? -5.149 3.865 4.046 1.00 98.06 71 LEU A C 1
ATOM 561 O O . LEU A 1 71 ? -4.693 4.297 5.099 1.00 98.06 71 LEU A O 1
ATOM 565 N N . PHE A 1 72 ? -4.419 3.209 3.145 1.00 98.56 72 PHE A N 1
ATOM 566 C CA . PHE A 1 72 ? -2.993 2.934 3.287 1.00 98.56 72 PHE A CA 1
ATOM 567 C C . PHE A 1 72 ? -2.194 4.240 3.264 1.00 98.56 72 PHE A C 1
ATOM 569 O O . PHE A 1 72 ? -1.494 4.541 4.222 1.00 98.56 72 PHE A O 1
ATOM 576 N N . ASP A 1 73 ? -2.420 5.087 2.256 1.00 97.81 73 ASP A N 1
ATOM 577 C CA . ASP A 1 73 ? -1.768 6.397 2.126 1.00 97.81 73 ASP A CA 1
ATOM 578 C C . ASP A 1 73 ? -2.037 7.329 3.324 1.00 97.81 73 ASP A C 1
ATOM 580 O O . ASP A 1 73 ? -1.189 8.152 3.676 1.00 97.81 73 ASP A O 1
ATOM 584 N N . ASN A 1 74 ? -3.216 7.211 3.948 1.00 97.56 74 ASN A N 1
ATOM 585 C CA . ASN A 1 74 ? -3.596 7.969 5.146 1.00 97.56 74 ASN A CA 1
ATOM 586 C C . ASN A 1 74 ? -3.236 7.255 6.464 1.00 97.56 74 ASN A C 1
ATOM 588 O O . ASN A 1 74 ? -3.578 7.752 7.532 1.00 97.56 74 ASN A O 1
ATOM 592 N N . GLY A 1 75 ? -2.565 6.102 6.408 1.00 98.12 75 GLY A N 1
ATOM 593 C CA . GLY A 1 75 ? -2.060 5.399 7.586 1.00 98.12 75 GLY A CA 1
ATOM 594 C C . GLY A 1 75 ? -3.092 4.599 8.382 1.00 98.12 75 GLY A C 1
ATOM 595 O O . GLY A 1 75 ? -2.755 4.034 9.417 1.00 98.12 75 GLY A O 1
ATOM 596 N N . TYR A 1 76 ? -4.339 4.496 7.928 1.00 98.31 76 TYR A N 1
ATOM 597 C CA . TYR A 1 76 ? -5.374 3.719 8.620 1.00 98.31 76 TYR A CA 1
ATOM 598 C C . TYR A 1 76 ? -5.219 2.205 8.448 1.00 98.31 76 TYR A C 1
ATOM 600 O O . TYR A 1 76 ? -5.805 1.428 9.201 1.00 98.31 76 TYR A O 1
ATOM 608 N N . VAL A 1 77 ? -4.451 1.772 7.453 1.00 98.56 77 VAL A N 1
ATOM 609 C CA . VAL A 1 77 ? -4.084 0.370 7.249 1.00 98.56 77 VAL A CA 1
ATOM 610 C C . VAL A 1 77 ? -2.616 0.288 6.869 1.00 98.56 77 VAL A C 1
ATOM 612 O O . VAL A 1 77 ? -2.059 1.239 6.319 1.00 98.56 77 VAL A O 1
ATOM 615 N N . THR A 1 78 ? -1.995 -0.854 7.125 1.00 98.69 78 THR A N 1
ATOM 616 C CA . THR A 1 78 ? -0.629 -1.111 6.681 1.00 98.69 78 THR A CA 1
ATOM 617 C C . THR A 1 78 ? -0.417 -2.571 6.305 1.00 98.69 78 THR A C 1
ATOM 619 O O . THR A 1 78 ? -1.332 -3.399 6.336 1.00 98.69 78 THR A O 1
ATOM 622 N N . ILE A 1 79 ? 0.807 -2.875 5.891 1.00 98.50 79 ILE A N 1
ATOM 623 C CA . ILE A 1 79 ? 1.312 -4.224 5.708 1.00 98.50 79 ILE A CA 1
ATOM 624 C C . ILE A 1 79 ? 2.522 -4.379 6.621 1.00 98.50 79 ILE A C 1
ATOM 626 O O . ILE A 1 79 ? 3.403 -3.527 6.641 1.00 98.50 79 ILE A O 1
ATOM 630 N N . THR A 1 80 ? 2.579 -5.458 7.381 1.00 98.00 80 THR A N 1
ATOM 631 C CA . THR A 1 80 ? 3.711 -5.790 8.250 1.00 98.00 80 THR A CA 1
ATOM 632 C C . THR A 1 80 ? 4.886 -6.346 7.448 1.00 98.00 80 THR A C 1
ATOM 634 O O . THR A 1 80 ? 4.753 -6.785 6.302 1.00 98.00 80 THR A O 1
ATOM 637 N N . THR A 1 81 ? 6.068 -6.393 8.061 1.00 96.75 81 THR A N 1
ATOM 638 C CA . THR A 1 81 ? 7.266 -6.984 7.440 1.00 96.75 81 THR A CA 1
ATOM 639 C C . THR A 1 81 ? 7.124 -8.485 7.178 1.00 96.75 81 THR A C 1
ATOM 641 O O . THR A 1 81 ? 7.806 -9.019 6.305 1.00 96.75 81 THR A O 1
ATOM 644 N N . ASP A 1 82 ? 6.196 -9.163 7.861 1.00 97.31 82 ASP A N 1
ATOM 645 C CA . ASP A 1 82 ? 5.810 -10.540 7.560 1.00 97.31 82 ASP A CA 1
ATOM 646 C C . ASP A 1 82 ? 4.695 -10.641 6.497 1.00 97.31 82 ASP A C 1
ATOM 648 O O . ASP A 1 82 ? 4.170 -11.723 6.253 1.00 97.31 82 ASP A O 1
ATOM 652 N N . LEU A 1 83 ? 4.385 -9.557 5.780 1.00 97.94 83 LEU A N 1
ATOM 653 C CA . LEU A 1 83 ? 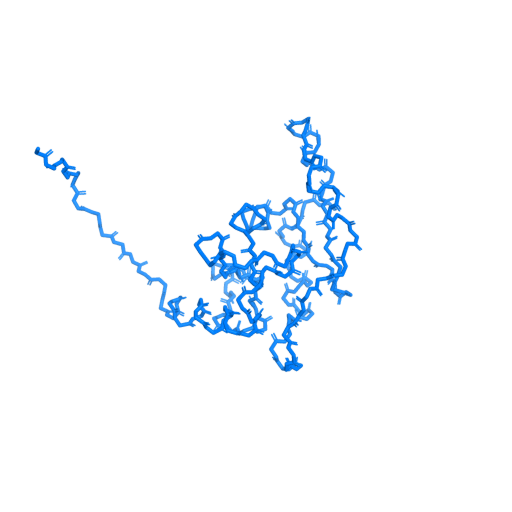3.422 -9.518 4.671 1.00 97.94 83 LEU A CA 1
ATOM 654 C C . LEU A 1 83 ? 1.979 -9.829 5.112 1.00 97.94 83 LEU A C 1
ATOM 656 O O . LEU A 1 83 ? 1.216 -10.491 4.396 1.00 97.94 83 LEU A O 1
ATOM 660 N N . THR A 1 84 ? 1.604 -9.345 6.292 1.00 98.50 84 THR A N 1
ATOM 661 C CA . THR A 1 84 ? 0.250 -9.420 6.847 1.00 98.50 84 THR A CA 1
ATOM 662 C C . THR A 1 84 ? -0.408 -8.044 6.769 1.00 98.50 84 THR A C 1
ATOM 664 O O . THR A 1 84 ? 0.233 -7.030 7.010 1.00 98.50 84 THR A O 1
ATOM 667 N N . PHE A 1 85 ? -1.680 -7.990 6.382 1.00 98.69 85 PHE A N 1
ATOM 668 C CA . PHE A 1 85 ? -2.458 -6.756 6.352 1.00 98.69 85 PHE A CA 1
ATOM 669 C C . PHE A 1 85 ? -2.977 -6.414 7.749 1.00 98.69 85 PHE A C 1
ATOM 671 O O . PHE A 1 85 ? -3.615 -7.253 8.388 1.00 98.69 85 PHE A O 1
ATOM 678 N N . GLU A 1 86 ? -2.750 -5.180 8.185 1.00 98.56 86 GLU A N 1
ATOM 679 C CA . GLU A 1 86 ? -3.175 -4.672 9.488 1.00 98.56 86 GLU A CA 1
ATOM 680 C C . GLU A 1 86 ? -4.052 -3.432 9.341 1.00 98.56 86 GLU A C 1
ATOM 682 O O . GLU A 1 86 ? -3.870 -2.613 8.437 1.00 98.56 86 GLU A O 1
ATOM 687 N N . VAL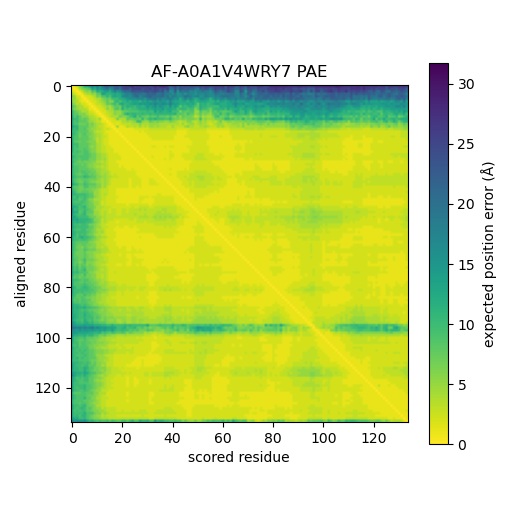 A 1 87 ? -5.038 -3.322 10.227 1.00 98.25 87 VAL A N 1
ATOM 688 C CA . VAL A 1 87 ? -6.031 -2.252 10.244 1.00 98.25 87 VAL A CA 1
ATOM 689 C C . VAL A 1 87 ? -5.957 -1.538 11.581 1.00 98.25 87 VAL A C 1
ATOM 691 O O . VAL A 1 87 ? -6.190 -2.147 12.624 1.00 98.25 87 VAL A O 1
ATOM 694 N N . SER A 1 88 ? -5.704 -0.234 11.537 1.00 97.94 88 SER A N 1
ATOM 695 C CA . SER A 1 88 ? -5.635 0.600 12.729 1.00 97.94 88 SER A CA 1
ATOM 696 C C . SER A 1 88 ? -6.990 0.654 13.444 1.00 97.94 88 SER A C 1
ATOM 698 O O . SER A 1 88 ? -8.061 0.744 12.830 1.00 97.94 88 SER A O 1
ATOM 700 N N . ASN A 1 89 ? -6.952 0.684 14.775 1.00 95.62 89 ASN A N 1
ATOM 701 C CA . ASN A 1 89 ? -8.135 0.923 15.605 1.00 95.62 89 ASN A CA 1
ATOM 702 C C . ASN A 1 89 ? -8.738 2.325 15.399 1.00 95.62 89 ASN A C 1
ATOM 704 O O . ASN A 1 89 ? -9.926 2.518 15.665 1.00 95.62 89 ASN A O 1
ATOM 708 N N . ARG A 1 90 ? -7.978 3.270 14.824 1.00 95.94 90 ARG A N 1
ATOM 709 C CA . ARG A 1 90 ? -8.449 4.636 14.565 1.00 95.94 90 ARG A CA 1
ATOM 710 C C . ARG A 1 90 ? -9.632 4.715 13.617 1.00 95.94 90 ARG A C 1
ATOM 712 O O . ARG A 1 90 ? -10.435 5.627 13.751 1.00 95.94 90 ARG A O 1
ATOM 719 N N . ILE A 1 91 ? -9.796 3.757 12.699 1.00 94.50 91 ILE A N 1
ATOM 720 C CA . ILE A 1 91 ? -10.987 3.738 11.834 1.00 94.50 91 ILE A CA 1
ATOM 721 C C . ILE A 1 91 ? -12.261 3.657 12.688 1.00 94.50 91 ILE A C 1
ATOM 723 O O . ILE A 1 91 ? -13.236 4.366 12.435 1.00 94.50 91 ILE A O 1
ATOM 727 N N . LYS A 1 92 ? -12.250 2.806 13.717 1.00 92.38 92 LYS A N 1
ATOM 728 C CA . LYS A 1 92 ? -13.371 2.670 14.644 1.00 92.38 92 LYS A CA 1
ATOM 729 C C . LYS A 1 92 ? -13.484 3.874 15.577 1.00 92.38 92 LYS A C 1
ATOM 731 O O . LYS A 1 92 ? -14.597 4.319 15.827 1.00 92.38 92 LYS A O 1
ATOM 736 N N . GLU A 1 93 ? -12.365 4.371 16.094 1.00 92.88 93 GLU A N 1
ATOM 737 C CA . GLU A 1 93 ? -12.348 5.477 17.062 1.00 92.88 93 GLU A CA 1
ATOM 738 C C . GLU A 1 93 ? -12.790 6.813 16.449 1.00 92.88 93 GLU A C 1
ATOM 740 O O . GLU A 1 93 ? -13.507 7.567 17.098 1.00 92.88 93 GLU A O 1
ATOM 745 N N . GLU A 1 94 ? -12.400 7.098 15.205 1.00 94.19 94 GLU A N 1
ATOM 746 C CA . GLU A 1 94 ? -12.677 8.382 14.546 1.00 94.19 94 GLU A CA 1
ATOM 747 C C . GLU A 1 94 ? -13.994 8.384 13.754 1.00 94.19 94 GLU A C 1
ATOM 749 O O . GLU A 1 94 ? -14.604 9.441 13.589 1.00 94.19 94 GLU A O 1
ATOM 754 N N . PHE A 1 95 ? -14.447 7.226 13.256 1.00 93.00 95 PHE A N 1
ATOM 755 C CA . PHE A 1 95 ? -15.597 7.151 12.341 1.00 93.00 95 PHE A CA 1
ATOM 756 C C . PHE A 1 95 ? -16.709 6.197 12.781 1.00 93.00 95 PHE A C 1
ATOM 758 O O . PHE A 1 95 ? -17.683 6.044 12.043 1.00 93.00 95 PHE A O 1
ATOM 765 N N . GLU A 1 96 ? -16.561 5.510 13.920 1.00 88.12 96 GLU A N 1
ATOM 766 C CA . GLU A 1 96 ? -17.502 4.481 14.396 1.00 88.12 96 GLU A CA 1
ATOM 767 C C . GLU A 1 96 ? -17.809 3.402 13.331 1.00 88.12 96 GLU A C 1
ATOM 769 O O . GLU A 1 96 ? -18.898 2.829 13.272 1.00 88.12 96 GLU A O 1
ATOM 774 N N . ASN A 1 97 ? -16.840 3.117 12.453 1.00 84.88 97 ASN A N 1
ATOM 775 C CA . ASN A 1 97 ? -17.026 2.281 11.265 1.00 84.88 97 ASN A CA 1
ATOM 776 C C . ASN A 1 97 ? -15.818 1.346 11.036 1.00 84.88 97 ASN A C 1
ATOM 778 O O . ASN A 1 97 ? -14.998 1.124 11.923 1.00 84.88 97 ASN A O 1
ATOM 782 N N . GLY A 1 98 ? -15.722 0.750 9.845 1.00 82.88 98 GLY A N 1
ATOM 783 C CA . GLY A 1 98 ? -14.582 -0.048 9.398 1.00 82.88 98 GLY A CA 1
ATOM 784 C C . GLY A 1 98 ? -14.805 -1.555 9.403 1.00 82.88 98 GLY A C 1
ATOM 785 O O . GLY A 1 98 ? -13.853 -2.298 9.174 1.00 82.88 98 GLY A O 1
ATOM 786 N N . ARG A 1 99 ? -16.038 -2.030 9.633 1.00 90.06 99 ARG A N 1
ATOM 787 C CA . ARG A 1 99 ? -16.363 -3.468 9.729 1.00 90.06 99 ARG A CA 1
ATOM 788 C C . ARG A 1 99 ? -15.796 -4.288 8.567 1.00 90.06 99 ARG A C 1
ATOM 790 O O . ARG A 1 99 ? -15.205 -5.342 8.796 1.00 90.06 99 ARG A O 1
ATOM 797 N N . ASP A 1 100 ? -15.942 -3.781 7.347 1.00 92.19 100 ASP A N 1
ATOM 798 C CA . ASP A 1 100 ? -15.474 -4.457 6.134 1.00 92.19 100 ASP A CA 1
ATOM 799 C C . ASP A 1 100 ? -13.945 -4.539 6.064 1.00 92.19 100 ASP A C 1
ATOM 801 O O . ASP A 1 100 ? -13.402 -5.531 5.581 1.00 92.19 100 ASP A O 1
ATOM 805 N N . TYR A 1 101 ? -13.240 -3.531 6.585 1.00 95.62 101 TYR A N 1
ATOM 806 C CA . TYR A 1 101 ? -11.778 -3.520 6.633 1.00 95.62 101 TYR A CA 1
ATOM 807 C C . TYR A 1 101 ? -11.257 -4.429 7.746 1.00 95.62 101 TYR A C 1
ATOM 809 O O . TYR A 1 101 ? -10.349 -5.217 7.501 1.00 95.62 101 TYR A O 1
ATOM 817 N N . TYR A 1 102 ? -11.874 -4.423 8.932 1.00 96.06 102 TYR A N 1
ATOM 818 C CA . TYR A 1 102 ? -11.491 -5.332 10.020 1.00 96.06 102 TYR A CA 1
ATOM 819 C C . TYR A 1 102 ? -11.663 -6.812 9.648 1.00 96.06 102 TYR A C 1
ATOM 821 O O . TYR A 1 102 ? -10.887 -7.645 10.104 1.00 96.06 102 TYR A O 1
ATOM 829 N N . ALA A 1 103 ? -12.600 -7.155 8.757 1.00 96.44 103 ALA A N 1
ATOM 830 C CA . ALA A 1 103 ? -12.721 -8.511 8.204 1.00 96.44 103 ALA A CA 1
ATOM 831 C C . ALA A 1 103 ? -11.526 -8.937 7.312 1.00 96.44 103 ALA A C 1
ATOM 833 O O . ALA A 1 103 ? -11.381 -10.116 6.955 1.00 96.44 103 ALA A O 1
ATOM 834 N N . LEU A 1 104 ? -10.678 -7.982 6.923 1.00 97.56 104 LEU A N 1
ATOM 835 C CA . LEU A 1 104 ? -9.432 -8.199 6.189 1.00 97.56 104 LEU A CA 1
ATOM 836 C C . LEU A 1 104 ? -8.199 -8.206 7.103 1.00 97.56 104 LEU A C 1
ATOM 838 O O . LEU A 1 104 ? -7.140 -8.644 6.656 1.00 97.56 104 LEU A O 1
ATOM 842 N N . ASN A 1 105 ? -8.326 -7.752 8.352 1.00 97.81 105 ASN A N 1
ATOM 843 C CA . ASN A 1 105 ? -7.225 -7.683 9.309 1.00 97.81 105 ASN A CA 1
ATOM 844 C C . ASN A 1 105 ? -6.605 -9.070 9.557 1.00 97.81 105 ASN A C 1
ATOM 846 O O . ASN A 1 105 ? -7.319 -10.067 9.686 1.00 97.81 105 ASN A O 1
ATOM 850 N N . GLY A 1 106 ? -5.277 -9.141 9.611 1.00 97.94 106 GLY A N 1
ATOM 851 C CA . GLY A 1 106 ? -4.530 -10.385 9.807 1.00 97.94 106 GLY A CA 1
ATOM 852 C C . GLY A 1 106 ? -4.413 -11.267 8.557 1.00 97.94 106 GLY A C 1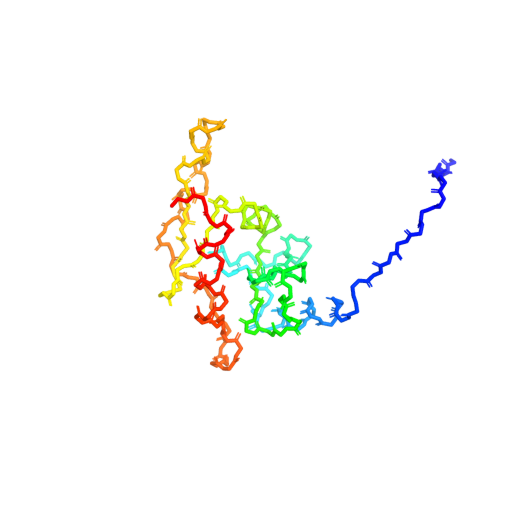
ATOM 853 O O . GLY A 1 106 ? -3.843 -12.358 8.621 1.00 97.94 106 GLY A O 1
ATOM 854 N N . ARG A 1 107 ? -4.933 -10.841 7.397 1.00 98.00 107 ARG A N 1
ATOM 855 C CA . ARG A 1 107 ? -4.778 -11.604 6.150 1.00 98.00 107 ARG A CA 1
ATOM 856 C C . ARG A 1 107 ? -3.363 -11.476 5.604 1.00 98.00 107 ARG A C 1
ATOM 858 O O . ARG A 1 107 ? -2.842 -10.375 5.465 1.00 98.00 107 ARG A O 1
ATOM 865 N N . ARG A 1 108 ? -2.780 -12.597 5.176 1.00 98.38 108 ARG A N 1
ATOM 866 C CA . ARG A 1 108 ? -1.574 -12.583 4.339 1.00 98.38 108 ARG A CA 1
ATOM 867 C C . ARG A 1 108 ? -1.901 -11.981 2.979 1.00 98.38 108 ARG A C 1
ATOM 869 O O . ARG A 1 108 ? -2.873 -12.393 2.341 1.00 98.38 108 ARG A O 1
ATOM 876 N N . ILE A 1 109 ? -1.084 -11.035 2.533 1.00 98.44 109 ILE A N 1
ATOM 877 C CA . ILE A 1 109 ? -1.273 -10.423 1.220 1.00 98.44 109 ILE A CA 1
ATOM 878 C C . ILE A 1 109 ? -0.750 -11.335 0.106 1.00 98.44 109 ILE A C 1
ATOM 880 O O . ILE A 1 109 ? 0.210 -12.092 0.270 1.00 98.44 109 ILE A O 1
ATOM 884 N N . LEU A 1 110 ? -1.358 -11.222 -1.071 1.00 98.44 110 LEU A N 1
ATOM 885 C CA . LEU A 1 110 ? -0.759 -11.682 -2.314 1.00 98.44 110 LEU A CA 1
ATOM 886 C C . LEU A 1 110 ? 0.486 -10.836 -2.595 1.00 98.44 110 LEU A C 1
ATOM 888 O O . LEU A 1 110 ? 0.422 -9.611 -2.570 1.00 98.44 110 LEU A O 1
ATOM 892 N N . VAL A 1 111 ? 1.591 -11.493 -2.935 1.00 98.12 111 VAL A N 1
ATOM 893 C CA . VAL A 1 111 ? 2.820 -10.839 -3.395 1.00 98.12 111 VAL A CA 1
ATOM 894 C C . VAL A 1 111 ? 3.193 -11.297 -4.805 1.00 98.12 111 VAL A C 1
ATOM 896 O O . VAL A 1 111 ? 2.775 -12.382 -5.227 1.00 98.12 111 VAL A O 1
ATOM 899 N N . PRO A 1 112 ? 4.000 -10.515 -5.543 1.00 98.25 112 PRO A N 1
ATOM 900 C CA . PRO A 1 112 ? 4.516 -10.923 -6.841 1.00 98.25 112 PRO A CA 1
ATOM 901 C C . PRO A 1 112 ? 5.226 -12.281 -6.801 1.00 98.25 112 PRO A C 1
ATOM 903 O O . PRO A 1 112 ? 5.919 -12.635 -5.838 1.00 98.25 112 PRO A O 1
ATOM 906 N N . ARG A 1 113 ? 5.060 -13.053 -7.885 1.00 96.94 113 ARG A N 1
ATOM 907 C CA . ARG A 1 113 ? 5.674 -14.385 -8.027 1.00 96.94 113 ARG A CA 1
ATOM 908 C C . ARG A 1 113 ? 7.196 -14.309 -8.029 1.00 96.94 113 ARG A C 1
ATOM 910 O O . ARG A 1 113 ? 7.848 -15.152 -7.422 1.00 96.94 113 ARG A O 1
ATOM 917 N N . ASN A 1 114 ? 7.741 -13.302 -8.708 1.00 97.06 114 ASN A N 1
ATOM 918 C CA . ASN A 1 114 ? 9.171 -13.045 -8.715 1.00 97.06 114 ASN A CA 1
ATOM 919 C C . ASN A 1 114 ? 9.575 -12.378 -7.393 1.00 97.06 114 ASN A C 1
ATOM 921 O O . ASN A 1 114 ? 9.041 -11.326 -7.042 1.00 97.06 114 ASN A O 1
ATOM 925 N N . SER A 1 115 ? 10.510 -12.991 -6.668 1.00 96.44 115 SER A N 1
ATOM 926 C CA . SER A 1 115 ? 10.948 -12.532 -5.349 1.00 96.44 115 SER A CA 1
ATOM 927 C C . SER A 1 115 ? 11.553 -11.130 -5.374 1.00 96.44 115 SER A C 1
ATOM 929 O O . SER A 1 115 ? 11.337 -10.384 -4.426 1.00 96.44 115 SER A O 1
ATOM 931 N N . ILE A 1 116 ? 12.227 -10.740 -6.463 1.00 96.50 116 ILE A N 1
ATOM 932 C CA . ILE A 1 116 ? 12.843 -9.406 -6.596 1.00 96.50 116 ILE A CA 1
ATOM 933 C C . ILE A 1 116 ? 11.810 -8.272 -6.685 1.00 96.50 116 ILE A C 1
ATOM 935 O O . ILE A 1 116 ? 12.155 -7.115 -6.499 1.00 96.50 116 ILE A O 1
ATOM 939 N N . PHE A 1 117 ? 10.553 -8.599 -7.003 1.00 97.62 117 PHE A N 1
ATOM 940 C CA . PHE A 1 117 ? 9.452 -7.639 -7.118 1.00 97.62 117 PHE A CA 1
ATOM 941 C C . PHE A 1 117 ? 8.581 -7.585 -5.866 1.00 97.62 117 PHE A C 1
ATOM 943 O O . PHE A 1 117 ? 7.604 -6.840 -5.835 1.00 97.62 117 PHE A O 1
ATOM 950 N N . ARG A 1 118 ? 8.880 -8.394 -4.846 1.00 98.19 118 ARG A N 1
ATOM 951 C CA . ARG A 1 118 ? 8.115 -8.355 -3.601 1.00 98.19 118 ARG A CA 1
ATOM 952 C C . ARG A 1 118 ? 8.348 -7.030 -2.873 1.00 98.19 118 ARG A C 1
ATOM 954 O O . ARG A 1 118 ? 9.434 -6.467 -3.005 1.00 98.19 118 ARG A O 1
ATOM 961 N N . PRO A 1 119 ? 7.358 -6.557 -2.095 1.00 98.25 119 PRO A N 1
ATOM 962 C CA . PRO A 1 119 ? 7.530 -5.410 -1.214 1.00 98.25 119 PRO A CA 1
ATOM 963 C C . PRO A 1 119 ? 8.827 -5.502 -0.405 1.00 98.25 119 PRO A C 1
ATOM 965 O O . PRO A 1 119 ? 9.060 -6.505 0.275 1.00 98.25 119 PRO A O 1
ATOM 968 N N . SER A 1 120 ? 9.672 -4.475 -0.494 1.00 98.19 120 SER A N 1
ATOM 969 C CA . SER A 1 120 ? 10.905 -4.423 0.292 1.00 98.19 120 SER A CA 1
ATOM 970 C C . SER A 1 120 ? 10.566 -4.246 1.774 1.00 98.19 120 SER A C 1
ATOM 972 O O . SER A 1 120 ? 9.802 -3.329 2.104 1.00 98.19 120 SER A O 1
ATOM 974 N N . PRO A 1 121 ? 11.168 -5.041 2.680 1.00 98.00 121 PRO A N 1
ATOM 975 C CA . PRO A 1 121 ? 11.028 -4.835 4.118 1.00 98.00 121 PRO A CA 1
ATOM 976 C C . PRO A 1 121 ? 11.396 -3.413 4.550 1.00 98.00 121 PRO A C 1
ATOM 978 O O . PRO A 1 121 ? 10.735 -2.863 5.416 1.00 98.00 121 PRO A O 1
ATOM 981 N N . GLU A 1 122 ? 12.386 -2.784 3.910 1.00 98.31 122 GLU A N 1
ATOM 982 C CA . GLU A 1 122 ? 12.816 -1.419 4.245 1.00 98.31 122 GLU A CA 1
ATOM 983 C C . GLU A 1 122 ? 11.717 -0.378 3.994 1.00 98.31 122 GLU A C 1
ATOM 985 O O . GLU A 1 122 ? 11.498 0.509 4.817 1.00 98.31 122 GLU A O 1
ATOM 990 N N . PHE A 1 123 ? 10.995 -0.486 2.872 1.00 98.56 123 PHE A N 1
ATOM 991 C CA . PHE A 1 123 ? 9.891 0.431 2.582 1.00 98.56 123 PHE A CA 1
ATOM 992 C C . PHE A 1 123 ? 8.695 0.164 3.491 1.00 98.56 123 PHE A C 1
ATOM 994 O O . PHE A 1 123 ? 8.060 1.117 3.936 1.00 98.56 123 PHE A O 1
ATOM 1001 N N . ILE A 1 124 ? 8.416 -1.108 3.794 1.00 98.62 124 ILE A N 1
ATOM 1002 C CA . ILE A 1 124 ? 7.364 -1.486 4.742 1.00 98.62 124 ILE A CA 1
ATOM 1003 C C . ILE A 1 124 ? 7.658 -0.904 6.127 1.00 98.62 124 ILE A C 1
ATOM 1005 O O . ILE A 1 124 ? 6.805 -0.225 6.692 1.00 98.62 124 ILE A O 1
ATOM 1009 N N . THR A 1 125 ? 8.867 -1.116 6.650 1.00 98.62 125 THR A N 1
ATOM 1010 C CA . THR A 1 125 ? 9.292 -0.556 7.938 1.00 9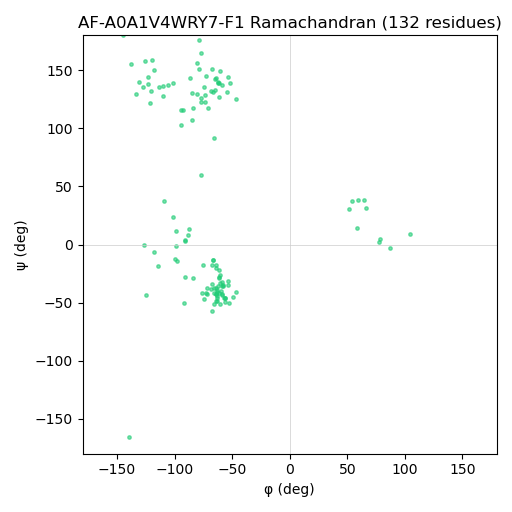8.62 125 THR A CA 1
ATOM 1011 C C . THR A 1 125 ? 9.151 0.960 7.936 1.00 98.62 125 THR A C 1
ATOM 1013 O O . THR A 1 125 ? 8.536 1.511 8.844 1.00 98.62 125 THR A O 1
ATOM 1016 N N . TRP A 1 126 ? 9.611 1.63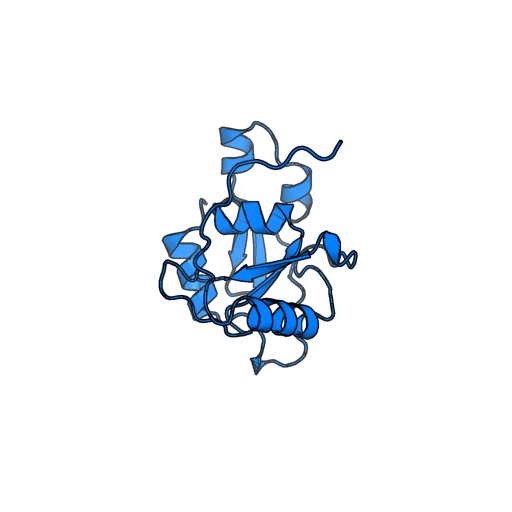2 6.875 1.00 98.50 126 TRP A N 1
ATOM 1017 C CA . TRP A 1 126 ? 9.440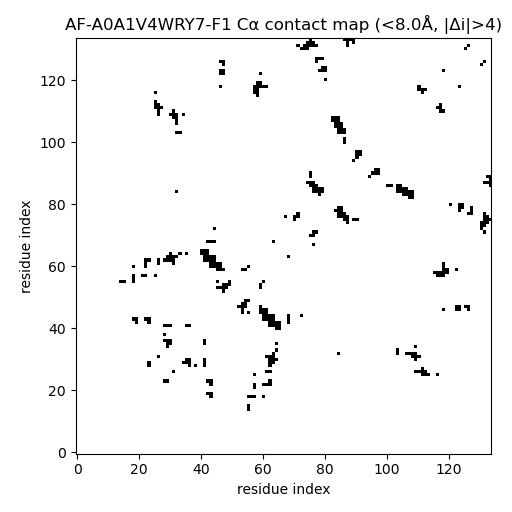 3.077 6.749 1.00 98.50 126 TRP A CA 1
ATOM 1018 C C . TRP A 1 126 ? 7.963 3.492 6.832 1.00 98.50 126 TRP A C 1
ATOM 1020 O O . TRP A 1 126 ? 7.637 4.420 7.568 1.00 98.50 126 TRP A O 1
ATOM 1030 N N . HIS A 1 127 ? 7.059 2.812 6.119 1.00 98.69 127 HIS A N 1
ATOM 1031 C CA . HIS A 1 127 ? 5.628 3.131 6.158 1.00 98.69 127 HIS A CA 1
ATOM 1032 C C . HIS A 1 127 ? 5.041 2.924 7.560 1.00 98.69 127 HIS A C 1
ATOM 1034 O O . HIS A 1 127 ? 4.335 3.796 8.070 1.00 98.69 127 HIS A O 1
ATOM 1040 N N . ASN A 1 128 ? 5.388 1.810 8.208 1.00 98.50 128 ASN A N 1
ATOM 1041 C CA . ASN A 1 128 ? 4.920 1.474 9.553 1.00 98.50 128 ASN A CA 1
ATOM 1042 C C . ASN A 1 128 ? 5.383 2.493 10.602 1.00 98.50 128 ASN A C 1
ATOM 1044 O O . ASN A 1 128 ? 4.629 2.811 11.512 1.00 98.50 128 ASN A O 1
ATOM 1048 N N . GLU A 1 129 ? 6.589 3.039 10.458 1.00 98.19 129 GLU A N 1
ATOM 1049 C CA . GLU A 1 129 ? 7.149 4.019 11.396 1.00 98.19 129 GLU A CA 1
ATOM 1050 C C . GLU A 1 129 ? 6.697 5.464 11.125 1.00 98.19 129 GLU A C 1
ATOM 1052 O O . GLU A 1 129 ? 6.663 6.276 12.046 1.00 98.19 129 GLU A O 1
ATOM 1057 N N . ASN A 1 130 ? 6.384 5.814 9.869 1.00 98.19 130 ASN A N 1
ATOM 1058 C CA . ASN A 1 130 ? 6.198 7.215 9.455 1.00 98.19 130 ASN A CA 1
ATOM 1059 C C . ASN A 1 130 ? 4.770 7.567 9.014 1.00 98.19 130 ASN A C 1
ATOM 1061 O O . ASN A 1 130 ? 4.441 8.752 8.928 1.00 98.19 130 ASN A O 1
ATOM 1065 N N . LYS A 1 131 ? 3.940 6.579 8.669 1.00 97.38 131 LYS A N 1
ATOM 1066 C CA . LYS A 1 131 ? 2.579 6.802 8.150 1.00 97.38 131 LYS A CA 1
ATOM 1067 C C . LYS A 1 131 ? 1.521 6.078 8.957 1.00 97.38 131 LYS A C 1
ATOM 1069 O O . LYS A 1 131 ? 0.473 6.661 9.210 1.00 97.38 131 LYS A O 1
ATOM 1074 N N . TYR A 1 132 ? 1.775 4.825 9.324 1.00 98.38 132 TYR A N 1
ATOM 1075 C CA . TYR A 1 132 ? 0.769 3.985 9.956 1.00 98.38 132 TYR A CA 1
ATOM 1076 C C . TYR A 1 132 ? 0.302 4.537 11.312 1.00 98.38 132 TYR A C 1
ATOM 1078 O O . TYR A 1 132 ? 1.088 5.043 12.109 1.00 98.38 132 TYR A O 1
ATOM 1086 N N . LEU A 1 133 ? -1.003 4.438 11.560 1.00 97.06 133 LEU A N 1
ATOM 1087 C CA . LEU A 1 133 ? -1.691 5.026 12.701 1.00 97.06 133 LEU A CA 1
ATOM 1088 C C . LEU A 1 133 ? -2.154 3.977 13.728 1.00 97.06 133 LEU A C 1
ATOM 1090 O O . LEU A 1 133 ? -3.244 4.141 14.278 1.00 97.06 133 LEU A O 1
ATOM 1094 N N . GLY A 1 134 ? -1.403 2.905 14.012 1.00 82.06 134 GLY A N 1
ATOM 1095 C CA . GLY A 1 134 ? -1.696 2.061 15.189 1.00 82.06 134 GLY A CA 1
ATOM 1096 C C . GLY A 1 134 ? -1.214 0.629 15.133 1.00 82.06 134 GLY A C 1
ATOM 1097 O O . GLY A 1 134 ? -2.010 -0.213 14.667 1.00 82.06 134 GLY A O 1
#

Mean predicted aligned error: 4.14 Å

Secondary structure (DSSP, 8-state):
-PPP-------PPTTHHHHHHHHHHHTTT--TTT----GGGEEEEESS-GGGT--S-GGGEEEEEHHHHHHHHTTSEEE-TTSBEEE-THHHHHHS--HHHHTTTTPBPP--SSGGGSPPHHHHHHHHHHT---

Sequence (134 aa):
MVRYGSPQTVLPRLGQGSFRVMVTDAYQRRCAVTQERTLPALEASHIKPYSDNGPHKIENGILLRSDIHRLFDNGYVTITTDLTFEVSNRIKEEFENGRDYYALNGRRILVPRNSIFRPSPEFITWHNENKYLG

Solvent-accessible surface area (backbone atoms only — not comparable to full-atom values): 7490 Å² total; per-residue (Å²): 134,89,85,78,78,83,90,75,92,78,86,77,70,86,58,52,71,60,34,37,54,52,22,34,56,52,40,70,49,24,18,26,79,79,57,52,56,62,61,93,48,51,39,58,36,56,52,35,42,62,94,78,74,26,64,83,44,46,28,32,33,44,28,22,40,54,67,59,38,53,34,37,78,68,5,43,26,49,51,47,79,88,43,28,30,42,57,19,64,50,43,40,75,78,64,77,44,52,70,77,54,57,75,46,44,74,36,68,45,61,67,30,85,55,72,86,41,27,67,37,54,68,33,32,50,49,28,57,76,74,47,40,55,106